Protein AF-A0A7C3M4Q4-F1 (afdb_monomer_lite)

Foldseek 3Di:
DVVVVVVVVVVVVVLVVLLVQLVVLLVQLCCCCVVVVDNVSSVVSNVVSPVSNVVSVVVVVVVVD

pLDDT: mean 89.08, std 11.72, range [60.16, 98.19]

Secondary structure (DSSP, 8-state):
-HHHHHHHHHHHHHHHHHHHHHHHHHHHHHHHHHSSS-HHHHHHHHHHHHHHHHHHHHHHHHHH-

Structure (mmCIF, 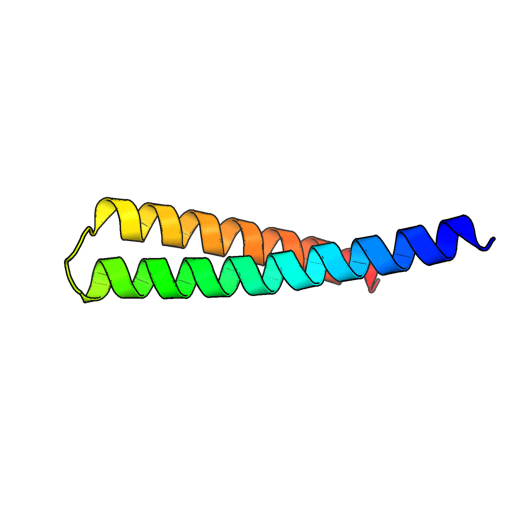N/CA/C/O backbone):
data_AF-A0A7C3M4Q4-F1
#
_entry.id   AF-A0A7C3M4Q4-F1
#
loop_
_atom_site.group_PDB
_atom_site.id
_atom_site.type_symbol
_atom_site.label_atom_id
_atom_site.label_alt_id
_atom_site.label_comp_id
_atom_site.label_asym_id
_atom_site.label_entity_id
_atom_site.label_seq_id
_atom_site.pdbx_PDB_ins_code
_atom_site.Cartn_x
_atom_site.Cartn_y
_atom_site.Cartn_z
_atom_site.occupancy
_atom_site.B_iso_or_equiv
_atom_site.auth_seq_id
_atom_site.auth_comp_id
_atom_site.auth_asym_id
_atom_site.auth_atom_id
_atom_site.pdbx_PDB_model_num
ATOM 1 N N . MET A 1 1 ? -15.009 0.018 29.832 1.00 60.16 1 MET A N 1
ATOM 2 C CA . MET A 1 1 ? -15.086 1.307 29.100 1.00 60.16 1 MET A CA 1
ATOM 3 C C . MET A 1 1 ? -13.722 1.805 28.590 1.00 60.16 1 MET A C 1
ATOM 5 O O . MET A 1 1 ? -13.625 2.076 27.405 1.00 60.16 1 MET A O 1
ATOM 9 N N . LYS A 1 2 ? -12.643 1.836 29.400 1.00 64.56 2 LYS A N 1
ATOM 10 C CA . LYS A 1 2 ? -11.283 2.227 28.938 1.00 64.56 2 LYS A CA 1
ATOM 11 C C . LYS A 1 2 ? -10.681 1.340 27.828 1.00 64.56 2 LYS A C 1
ATOM 13 O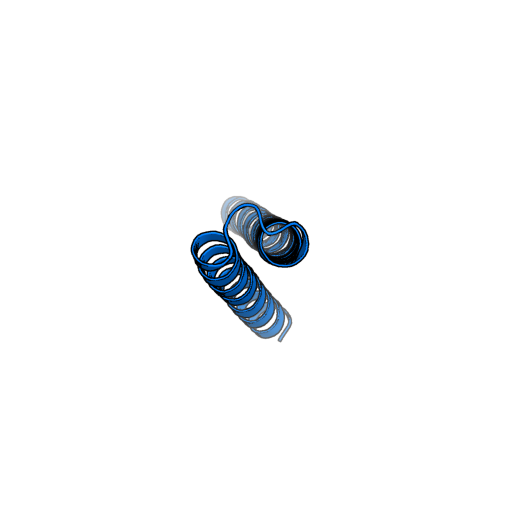 O . LYS A 1 2 ? -10.049 1.859 26.918 1.00 64.56 2 LYS A O 1
ATOM 18 N N . VAL A 1 3 ? -10.902 0.023 27.876 1.00 65.75 3 VAL A N 1
ATOM 19 C CA . VAL A 1 3 ? -10.339 -0.937 26.897 1.00 65.75 3 VAL A CA 1
ATOM 20 C C . VAL A 1 3 ? -10.928 -0.746 25.491 1.00 65.75 3 VAL A C 1
ATOM 22 O O . VAL A 1 3 ? -10.193 -0.737 24.511 1.00 65.75 3 VAL A O 1
ATOM 25 N N . LEU A 1 4 ? -12.241 -0.503 25.398 1.00 62.09 4 LEU A N 1
ATOM 26 C CA . LEU A 1 4 ? -12.937 -0.204 24.138 1.00 62.09 4 LEU A CA 1
ATOM 27 C C . LEU A 1 4 ? -12.421 1.084 23.481 1.00 62.09 4 LEU A C 1
ATOM 29 O O . LEU A 1 4 ? -12.255 1.127 22.267 1.00 62.09 4 LEU A O 1
ATOM 33 N N . PHE A 1 5 ? -12.109 2.108 24.279 1.00 62.53 5 PHE A N 1
ATOM 34 C CA . PHE A 1 5 ? -11.561 3.369 23.775 1.00 62.53 5 PHE A CA 1
ATOM 35 C C . PHE A 1 5 ? -10.131 3.210 23.235 1.00 62.53 5 PHE A C 1
ATOM 37 O O . PHE A 1 5 ? -9.805 3.740 22.177 1.00 62.53 5 PHE A O 1
ATOM 44 N N . GLN A 1 6 ? -9.286 2.422 23.909 1.00 61.25 6 GLN A N 1
ATOM 45 C CA . GLN A 1 6 ? -7.933 2.143 23.414 1.00 61.25 6 GLN A CA 1
ATOM 46 C C . GLN A 1 6 ? -7.920 1.281 22.149 1.00 61.25 6 GLN A C 1
ATOM 48 O O . GLN A 1 6 ? -7.113 1.523 21.255 1.00 61.25 6 GLN A O 1
ATOM 53 N N . LEU A 1 7 ? -8.821 0.299 22.050 1.00 65.31 7 LEU A N 1
ATOM 54 C CA . LEU A 1 7 ? -8.991 -0.500 20.834 1.00 65.31 7 LEU A CA 1
ATOM 55 C C . LEU A 1 7 ? -9.479 0.355 19.662 1.00 65.31 7 LEU A C 1
ATOM 57 O O . LEU A 1 7 ? -9.016 0.160 18.541 1.00 65.31 7 LEU A O 1
ATOM 61 N N . LYS A 1 8 ? -10.363 1.329 19.923 1.00 69.38 8 LYS A N 1
ATOM 62 C CA . LYS A 1 8 ? -10.839 2.274 18.911 1.00 69.38 8 LYS A CA 1
ATOM 63 C C . LYS A 1 8 ? -9.674 3.078 18.320 1.00 69.38 8 LYS A C 1
ATOM 65 O O . LYS A 1 8 ? -9.455 2.980 17.117 1.00 69.38 8 LYS A O 1
ATOM 70 N N . ASN A 1 9 ? -8.876 3.734 19.167 1.00 73.00 9 ASN A N 1
ATOM 71 C CA . ASN A 1 9 ? -7.733 4.546 18.729 1.00 73.00 9 ASN A CA 1
ATOM 72 C C . ASN A 1 9 ? -6.677 3.741 17.961 1.00 73.00 9 ASN A C 1
ATOM 74 O O . ASN A 1 9 ? -6.219 4.185 16.914 1.00 73.00 9 ASN A O 1
ATOM 78 N N . LYS A 1 10 ? -6.329 2.534 18.428 1.00 80.69 10 LYS A N 1
ATOM 79 C CA . LYS A 1 10 ? -5.376 1.671 17.708 1.00 80.69 10 LYS A CA 1
ATOM 80 C C . LYS A 1 10 ? -5.872 1.290 16.316 1.00 80.69 10 LYS A C 1
ATOM 82 O O . LYS A 1 10 ? -5.078 1.154 15.394 1.00 80.69 10 LYS A O 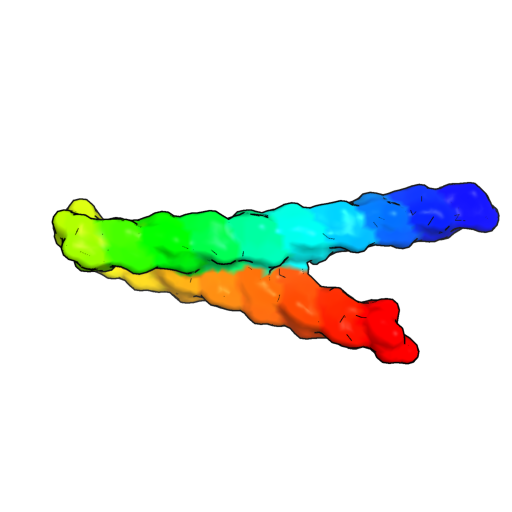1
ATOM 87 N N . PHE A 1 11 ? -7.176 1.092 16.162 1.00 80.12 11 PHE A N 1
ATOM 88 C CA . PHE A 1 11 ? -7.753 0.749 14.869 1.00 80.12 11 PHE A CA 1
ATOM 89 C C . PHE A 1 11 ? -7.715 1.937 13.900 1.00 80.12 11 PHE A C 1
ATOM 91 O O . PHE A 1 11 ? -7.389 1.757 12.731 1.00 80.12 11 PHE A O 1
ATOM 98 N N . ASP A 1 12 ? -7.982 3.148 14.394 1.00 84.25 12 ASP A N 1
ATOM 99 C CA . ASP A 1 12 ? -7.894 4.374 13.593 1.00 84.25 12 ASP A CA 1
ATOM 100 C C . ASP A 1 12 ? -6.443 4.653 13.152 1.00 84.25 12 ASP A C 1
ATOM 102 O O . ASP A 1 12 ? -6.202 4.996 11.994 1.00 84.25 12 ASP A O 1
ATOM 106 N N . GLU A 1 13 ? -5.462 4.395 14.025 1.00 88.88 13 GLU A N 1
ATOM 107 C CA . GLU A 1 13 ? -4.036 4.438 13.675 1.00 88.88 13 GLU A CA 1
ATOM 108 C C . GLU A 1 13 ? -3.683 3.433 12.567 1.00 88.88 13 GLU A C 1
ATOM 110 O O . GLU A 1 13 ? -3.018 3.796 11.599 1.00 88.88 13 GLU A O 1
ATOM 115 N N . ILE A 1 14 ? -4.154 2.183 12.659 1.00 89.94 14 ILE A N 1
ATOM 116 C CA . ILE A 1 14 ? -3.895 1.150 11.639 1.00 89.94 14 ILE A CA 1
ATOM 117 C C . ILE A 1 14 ? -4.460 1.562 10.276 1.00 89.94 14 ILE A C 1
ATOM 119 O O . ILE A 1 14 ? -3.775 1.409 9.261 1.00 89.94 14 ILE A O 1
ATOM 123 N N . ILE A 1 15 ? -5.684 2.097 10.236 1.00 91.44 15 ILE A N 1
ATOM 124 C CA . ILE A 1 15 ? -6.291 2.598 8.995 1.00 91.44 15 ILE A CA 1
ATOM 125 C C . ILE A 1 15 ? -5.428 3.720 8.413 1.00 91.44 15 ILE A C 1
ATOM 127 O O . ILE A 1 15 ? -5.088 3.686 7.231 1.00 91.44 15 ILE A O 1
ATOM 131 N N . PHE A 1 16 ? -5.020 4.680 9.243 1.00 89.94 16 PHE A N 1
ATOM 132 C CA . PHE A 1 16 ? -4.203 5.810 8.810 1.00 89.94 16 PHE A CA 1
ATOM 133 C C . PHE A 1 16 ? -2.842 5.370 8.249 1.00 89.94 16 PHE A C 1
ATOM 135 O O . PHE A 1 16 ? -2.454 5.786 7.155 1.00 89.94 16 PHE A O 1
ATOM 142 N N . TYR A 1 17 ? -2.143 4.461 8.935 1.00 93.75 17 TYR A N 1
ATOM 143 C CA . TYR A 1 17 ? -0.890 3.892 8.432 1.00 93.75 17 TYR A CA 1
ATOM 144 C C . TYR A 1 17 ? -1.085 3.102 7.138 1.00 93.75 17 TYR A C 1
ATOM 146 O O . TYR A 1 17 ? -0.230 3.164 6.256 1.00 93.75 17 TYR A O 1
ATOM 154 N N . SER A 1 18 ? -2.212 2.403 6.989 1.00 94.56 18 SER A N 1
ATOM 155 C CA . SER A 1 18 ? -2.536 1.664 5.764 1.00 94.56 18 SER A CA 1
ATOM 156 C C . SER A 1 18 ? -2.735 2.606 4.575 1.00 94.56 18 SER A C 1
ATOM 158 O O . SER A 1 18 ? -2.225 2.335 3.490 1.00 94.56 18 SER A O 1
ATOM 160 N N . ILE A 1 19 ? -3.397 3.750 4.780 1.00 95.62 19 ILE A N 1
ATOM 161 C CA . ILE A 1 19 ? -3.545 4.794 3.755 1.00 95.62 19 ILE A CA 1
ATOM 162 C C . ILE A 1 19 ? -2.169 5.314 3.323 1.00 95.62 19 ILE A C 1
ATOM 164 O O . ILE A 1 19 ? -1.873 5.344 2.127 1.00 95.62 19 ILE A O 1
ATOM 168 N N . ILE A 1 20 ? -1.309 5.673 4.283 1.00 96.25 20 ILE A N 1
ATOM 169 C CA . ILE A 1 20 ? 0.047 6.168 3.997 1.00 96.25 20 ILE A CA 1
ATOM 170 C C . ILE A 1 20 ? 0.855 5.118 3.234 1.00 96.25 20 ILE A C 1
ATOM 172 O O . ILE A 1 20 ? 1.465 5.429 2.211 1.00 96.25 20 ILE A O 1
ATOM 176 N N . LEU A 1 21 ? 0.838 3.868 3.700 1.00 96.00 21 LEU A N 1
ATOM 177 C CA . LEU A 1 21 ? 1.547 2.768 3.057 1.00 96.00 21 LEU A CA 1
ATOM 178 C C . LEU A 1 21 ? 1.063 2.556 1.618 1.00 96.00 21 LEU A C 1
ATOM 180 O O . LEU A 1 21 ? 1.886 2.402 0.716 1.00 96.00 21 LEU A O 1
ATOM 184 N N . GLY A 1 22 ? -0.253 2.604 1.392 1.00 97.19 22 GLY A N 1
ATOM 185 C CA . GLY A 1 22 ? -0.849 2.515 0.062 1.00 97.19 22 GLY A CA 1
ATOM 186 C C . GLY A 1 22 ? -0.325 3.601 -0.881 1.00 97.19 22 GLY A C 1
ATOM 187 O O . GLY A 1 22 ? 0.145 3.287 -1.974 1.00 97.19 22 GLY A O 1
ATOM 188 N N . VAL A 1 23 ? -0.305 4.864 -0.439 1.00 97.31 23 VAL A N 1
ATOM 189 C CA . VAL A 1 23 ? 0.227 5.995 -1.226 1.00 97.31 23 VAL A CA 1
ATOM 190 C C . VAL A 1 23 ? 1.724 5.840 -1.511 1.00 97.31 23 VAL A C 1
ATOM 192 O O . VAL A 1 23 ? 2.162 6.061 -2.645 1.00 97.31 23 VAL A O 1
ATOM 195 N N . CYS A 1 24 ? 2.515 5.423 -0.521 1.00 97.81 24 CYS A N 1
ATOM 196 C CA . CYS A 1 24 ? 3.944 5.162 -0.700 1.00 97.81 24 CYS A CA 1
ATOM 197 C C . CYS A 1 24 ? 4.197 4.069 -1.747 1.00 97.81 24 CYS A C 1
ATOM 199 O O . CYS A 1 24 ? 5.044 4.242 -2.623 1.00 97.81 24 CYS A O 1
ATOM 201 N N . LEU A 1 25 ? 3.442 2.968 -1.700 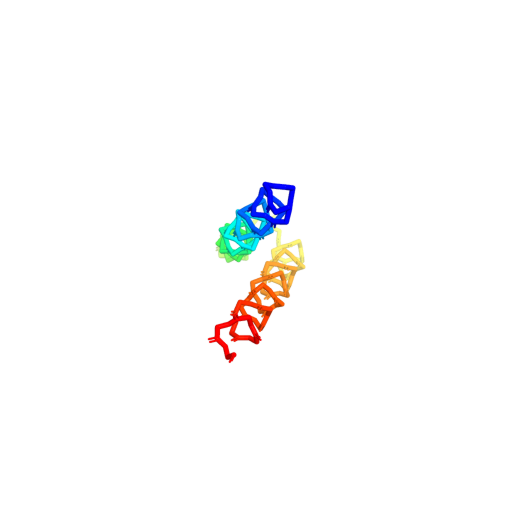1.00 97.56 25 LEU A N 1
ATOM 202 C CA . LEU A 1 25 ? 3.559 1.877 -2.669 1.00 97.56 25 LEU A CA 1
ATOM 203 C C . LEU A 1 25 ? 3.120 2.310 -4.068 1.00 97.56 25 LEU A C 1
ATOM 205 O O . LEU A 1 25 ? 3.825 2.026 -5.028 1.00 97.56 25 LEU A O 1
ATOM 209 N N . ILE A 1 26 ? 2.026 3.062 -4.208 1.00 98.19 26 ILE A N 1
ATOM 210 C CA . ILE A 1 26 ? 1.627 3.630 -5.505 1.00 98.19 26 ILE A CA 1
ATOM 211 C C . ILE A 1 26 ? 2.760 4.498 -6.067 1.00 98.19 26 ILE A C 1
ATOM 213 O O . ILE A 1 26 ? 3.152 4.329 -7.221 1.00 98.19 26 ILE A O 1
ATOM 217 N N . SER A 1 27 ? 3.332 5.375 -5.241 1.00 97.69 27 SER A N 1
ATOM 218 C CA . SER A 1 27 ? 4.417 6.278 -5.647 1.00 97.69 27 SER A CA 1
ATOM 219 C C . SER A 1 27 ? 5.663 5.504 -6.089 1.00 97.69 27 SER A C 1
ATOM 221 O O . SER A 1 27 ? 6.248 5.807 -7.129 1.00 97.69 27 SER A O 1
ATOM 223 N N . LEU A 1 28 ? 6.030 4.453 -5.347 1.00 96.44 28 LEU A N 1
ATOM 224 C CA . LEU A 1 28 ? 7.121 3.545 -5.701 1.00 96.44 28 LEU A CA 1
ATOM 225 C C . LEU A 1 28 ? 6.829 2.789 -7.005 1.00 96.44 28 LEU A C 1
ATOM 227 O O . LEU A 1 28 ? 7.706 2.671 -7.857 1.00 96.44 28 LEU A O 1
ATOM 231 N N . GLY A 1 29 ? 5.598 2.308 -7.191 1.00 97.38 29 GLY A N 1
ATOM 232 C CA . GLY A 1 29 ? 5.163 1.621 -8.404 1.00 97.38 29 GLY A CA 1
ATOM 233 C C . GLY A 1 29 ? 5.271 2.510 -9.644 1.00 97.38 29 GLY A C 1
ATOM 234 O O . GLY A 1 29 ? 5.871 2.106 -10.643 1.00 97.38 29 GLY A O 1
ATOM 235 N N . VAL A 1 30 ? 4.775 3.751 -9.559 1.00 97.31 30 VAL A N 1
ATOM 236 C CA . VAL A 1 30 ? 4.915 4.763 -10.622 1.00 97.31 30 VAL A CA 1
ATOM 237 C C . VAL A 1 30 ? 6.386 5.050 -10.907 1.00 97.31 30 VAL A C 1
ATOM 239 O O . VAL A 1 30 ? 6.788 5.063 -12.070 1.00 97.31 30 VAL A O 1
ATOM 242 N N . TYR A 1 31 ? 7.204 5.226 -9.866 1.00 97.31 31 TYR A N 1
ATOM 243 C CA . TYR A 1 31 ? 8.635 5.469 -10.022 1.00 97.31 31 TYR A CA 1
ATOM 244 C C . TYR A 1 31 ? 9.342 4.312 -10.740 1.00 97.31 31 TYR A C 1
ATOM 246 O O . TYR A 1 31 ? 10.093 4.547 -11.685 1.00 97.31 31 TYR A O 1
ATOM 254 N N . LEU A 1 32 ? 9.078 3.060 -10.360 1.00 96.56 32 LEU A N 1
ATOM 255 C CA . LEU A 1 32 ? 9.677 1.874 -10.985 1.00 96.56 32 LEU A CA 1
ATOM 256 C C . LEU A 1 32 ? 9.264 1.708 -12.455 1.00 96.56 32 LEU A C 1
ATOM 258 O O . LEU A 1 32 ? 10.085 1.309 -13.285 1.00 96.56 32 LEU A O 1
ATOM 262 N N . ILE A 1 33 ? 8.013 2.040 -12.793 1.00 96.69 33 ILE A N 1
ATOM 263 C CA . ILE A 1 33 ? 7.525 2.031 -14.179 1.00 96.69 33 ILE A CA 1
ATOM 264 C C . ILE A 1 33 ? 8.182 3.156 -14.991 1.00 96.69 33 ILE A C 1
ATOM 266 O O . ILE A 1 33 ? 8.664 2.905 -16.099 1.00 96.69 33 ILE A O 1
ATOM 270 N N . GLY A 1 34 ? 8.200 4.377 -14.448 1.00 95.69 34 GLY A N 1
ATOM 271 C CA . GLY A 1 34 ? 8.680 5.582 -15.128 1.00 95.69 34 GLY A CA 1
ATOM 272 C C . GLY A 1 34 ? 10.197 5.626 -15.312 1.00 95.69 34 GLY A C 1
ATOM 273 O O . GLY A 1 34 ? 10.672 6.060 -16.356 1.00 95.69 34 GLY A O 1
ATOM 274 N N . SER A 1 35 ? 10.956 5.118 -14.340 1.00 95.62 35 SER A N 1
ATOM 275 C CA . SER A 1 35 ? 12.423 5.008 -14.412 1.00 95.62 35 SER A CA 1
ATOM 276 C C . SER A 1 35 ? 12.909 3.857 -15.297 1.00 95.62 35 SER A C 1
ATOM 278 O O . SER A 1 35 ? 14.085 3.805 -15.642 1.00 95.62 35 SER A O 1
ATOM 280 N N . GLY A 1 36 ? 12.031 2.912 -15.651 1.00 91.62 36 GLY A N 1
ATOM 281 C CA . GLY A 1 36 ? 12.401 1.722 -16.416 1.00 91.62 36 GLY A CA 1
ATOM 282 C C . GLY A 1 36 ? 13.209 0.681 -15.630 1.00 91.62 36 GLY A C 1
ATOM 283 O O . GLY A 1 36 ? 13.590 -0.322 -16.224 1.00 91.62 36 GLY A O 1
ATOM 284 N N . LEU A 1 37 ? 13.424 0.876 -14.320 1.00 90.62 37 LEU A N 1
ATOM 285 C CA . LEU A 1 37 ? 14.151 -0.054 -13.444 1.00 90.62 37 LEU A CA 1
ATOM 286 C C . LEU A 1 37 ? 13.550 -1.461 -13.475 1.00 90.62 37 LEU A C 1
ATOM 288 O O . LEU A 1 37 ? 14.263 -2.442 -13.670 1.00 90.62 37 LEU A O 1
ATOM 292 N N . ASN A 1 38 ? 12.235 -1.562 -13.267 1.00 91.75 38 ASN A N 1
ATOM 293 C CA . ASN A 1 38 ? 11.517 -2.824 -13.385 1.00 91.75 38 ASN A CA 1
ATOM 294 C C . ASN A 1 38 ? 10.009 -2.578 -13.537 1.00 91.75 38 ASN A C 1
ATOM 296 O O . ASN A 1 38 ? 9.300 -2.301 -12.566 1.00 91.75 38 ASN A O 1
ATOM 300 N N . ARG A 1 39 ? 9.508 -2.687 -14.771 1.00 92.56 39 ARG A N 1
ATOM 301 C CA . ARG A 1 39 ? 8.100 -2.401 -15.090 1.00 92.56 39 ARG A CA 1
ATOM 302 C C . ARG A 1 39 ? 7.125 -3.429 -14.518 1.00 92.56 39 ARG A C 1
ATOM 304 O O . ARG A 1 39 ? 6.013 -3.047 -14.161 1.00 92.56 39 ARG A O 1
ATOM 311 N N . GLU A 1 40 ? 7.513 -4.699 -14.427 1.00 94.75 40 GLU A N 1
ATOM 312 C CA . GLU A 1 40 ? 6.649 -5.748 -13.869 1.00 94.75 40 GLU A CA 1
ATOM 313 C C . GLU A 1 40 ? 6.490 -5.580 -12.360 1.00 94.75 40 GLU A C 1
ATOM 315 O O . GLU A 1 40 ? 5.365 -5.513 -11.864 1.00 94.75 40 GLU A O 1
ATOM 320 N N . ILE A 1 41 ? 7.604 -5.400 -11.640 1.00 95.50 41 ILE A N 1
ATOM 321 C CA . ILE A 1 41 ? 7.564 -5.108 -10.202 1.00 95.50 41 ILE A CA 1
ATOM 322 C C . ILE A 1 41 ? 6.805 -3.803 -9.961 1.00 95.50 41 ILE A C 1
ATOM 324 O O . ILE A 1 41 ? 5.947 -3.759 -9.086 1.00 95.50 41 ILE A O 1
ATOM 328 N N . GLY A 1 42 ? 7.050 -2.764 -10.764 1.00 97.19 42 GLY A N 1
ATOM 329 C CA . GLY A 1 42 ? 6.343 -1.494 -10.637 1.00 97.19 42 GLY A CA 1
ATOM 330 C C . GLY A 1 42 ? 4.824 -1.626 -10.798 1.00 97.19 42 GLY A C 1
ATOM 331 O O . GLY A 1 42 ? 4.085 -1.073 -9.988 1.00 97.19 42 GLY A O 1
ATOM 332 N N . ARG A 1 43 ? 4.340 -2.420 -11.767 1.00 96.94 43 ARG A N 1
ATOM 333 C CA . ARG A 1 43 ? 2.902 -2.721 -11.916 1.00 96.94 43 ARG A CA 1
ATOM 334 C C . ARG A 1 43 ? 2.341 -3.473 -10.712 1.00 96.94 43 ARG A C 1
ATOM 336 O O . ARG A 1 43 ? 1.290 -3.091 -10.208 1.00 96.94 43 ARG A O 1
ATOM 343 N N . ASN A 1 44 ? 3.039 -4.498 -10.231 1.00 97.50 44 ASN A N 1
ATOM 344 C CA . ASN A 1 44 ? 2.588 -5.285 -9.080 1.00 97.50 44 ASN A CA 1
ATOM 345 C C . ASN A 1 44 ? 2.528 -4.437 -7.803 1.00 97.50 44 ASN A C 1
ATOM 347 O O . ASN A 1 44 ? 1.551 -4.494 -7.058 1.00 97.50 44 ASN A O 1
ATOM 351 N N . VAL A 1 45 ? 3.548 -3.610 -7.576 1.00 96.88 45 VAL A N 1
ATOM 352 C CA . VAL A 1 45 ? 3.626 -2.683 -6.442 1.00 96.88 45 VAL A CA 1
ATOM 353 C C . VAL A 1 45 ? 2.526 -1.622 -6.526 1.00 96.88 45 VAL A C 1
ATOM 355 O O . VAL A 1 45 ? 1.882 -1.343 -5.516 1.00 96.88 45 VAL A O 1
ATOM 358 N N . LEU A 1 46 ? 2.250 -1.090 -7.721 1.00 97.25 46 LEU A N 1
ATOM 359 C CA . LEU A 1 46 ? 1.154 -0.149 -7.949 1.00 97.25 46 LEU A CA 1
ATOM 360 C C . LEU A 1 46 ? -0.205 -0.778 -7.605 1.00 97.25 46 LEU A C 1
ATOM 362 O O . LEU A 1 46 ? -0.962 -0.194 -6.836 1.00 97.25 46 LEU A O 1
ATOM 366 N N . ILE A 1 47 ? -0.488 -1.985 -8.112 1.00 97.62 47 ILE A N 1
ATOM 367 C CA . ILE A 1 47 ? -1.736 -2.716 -7.831 1.00 97.62 47 ILE A CA 1
ATOM 368 C C . ILE A 1 47 ? -1.882 -2.979 -6.328 1.00 97.62 47 ILE A C 1
ATOM 370 O O . ILE A 1 47 ? -2.950 -2.751 -5.763 1.00 97.62 47 ILE A O 1
ATOM 374 N N . CYS A 1 48 ? -0.807 -3.418 -5.670 1.00 97.38 48 CYS A N 1
ATOM 375 C CA . CYS A 1 48 ? -0.808 -3.692 -4.236 1.00 97.38 48 CYS A CA 1
ATOM 376 C C . CYS A 1 48 ? -1.070 -2.417 -3.416 1.00 97.38 48 CYS A C 1
ATOM 378 O O . CYS A 1 48 ? -1.942 -2.404 -2.547 1.00 97.38 48 CYS A O 1
ATOM 380 N N . GLY A 1 49 ? -0.383 -1.318 -3.745 1.00 97.69 49 GLY A N 1
ATOM 381 C CA . GLY A 1 49 ? -0.582 -0.019 -3.103 1.00 97.69 49 GLY A CA 1
ATOM 382 C C . GLY A 1 49 ? -2.001 0.519 -3.279 1.00 97.69 49 GLY A C 1
ATOM 383 O O . GLY A 1 49 ? -2.621 0.943 -2.304 1.00 97.69 49 GLY A O 1
ATOM 384 N N . SER A 1 50 ? -2.553 0.433 -4.495 1.00 97.06 50 SER A N 1
ATOM 385 C CA . SER A 1 50 ? -3.946 0.797 -4.771 1.00 97.06 50 SER A CA 1
ATOM 386 C C . SER A 1 50 ? -4.929 -0.066 -3.983 1.00 97.06 50 SER A C 1
ATOM 388 O O . SER A 1 50 ? -5.855 0.475 -3.388 1.00 97.06 50 SER A O 1
ATOM 390 N N . GLY A 1 51 ? -4.718 -1.384 -3.923 1.00 97.62 51 GLY A N 1
ATOM 391 C CA . GLY A 1 51 ? -5.570 -2.295 -3.157 1.00 97.62 51 GLY A CA 1
ATOM 392 C C . GLY A 1 51 ? -5.609 -1.948 -1.668 1.00 97.62 51 GLY A C 1
ATOM 393 O O . GLY A 1 51 ? -6.689 -1.796 -1.102 1.00 97.62 51 GLY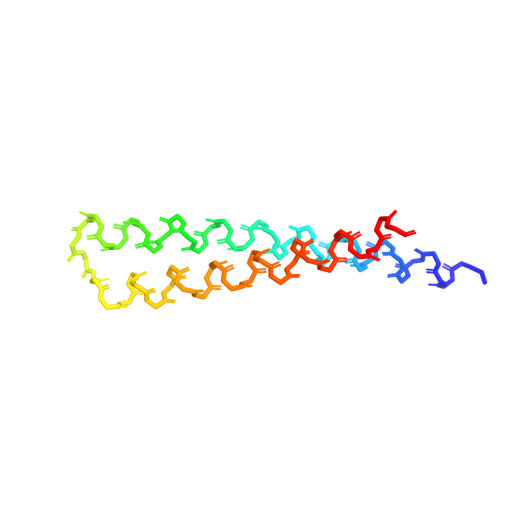 A O 1
ATOM 394 N N . ILE A 1 52 ? -4.440 -1.745 -1.052 1.00 96.31 52 ILE A N 1
ATOM 395 C CA . ILE A 1 52 ? -4.334 -1.345 0.359 1.00 96.31 52 ILE A CA 1
ATOM 396 C C . ILE A 1 52 ? -5.031 0.000 0.594 1.00 96.31 52 ILE A C 1
ATOM 398 O O . ILE A 1 52 ? -5.816 0.127 1.534 1.00 96.31 52 ILE A O 1
ATOM 402 N N . PHE A 1 53 ? -4.788 0.987 -0.273 1.00 96.62 53 PHE A N 1
ATOM 403 C CA . PHE A 1 53 ? -5.393 2.313 -0.161 1.00 96.62 53 PHE A CA 1
ATOM 404 C C . PHE A 1 53 ? -6.924 2.256 -0.247 1.00 96.62 53 PHE A C 1
ATOM 406 O O . PHE A 1 53 ? -7.604 2.786 0.630 1.00 96.62 53 PHE A O 1
ATOM 413 N N . TYR A 1 54 ? -7.481 1.576 -1.255 1.00 96.19 54 TYR A N 1
ATOM 414 C CA . TYR A 1 54 ? -8.933 1.479 -1.424 1.00 96.19 54 TYR A CA 1
ATOM 415 C C . TYR A 1 54 ? -9.604 0.746 -0.267 1.00 96.19 54 TYR A C 1
ATOM 417 O O . TYR A 1 54 ? -10.609 1.229 0.248 1.00 96.19 54 TYR A O 1
ATOM 425 N N . VAL A 1 55 ? -9.046 -0.382 0.180 1.00 95.88 55 VAL A N 1
ATOM 426 C CA . VAL A 1 55 ? -9.595 -1.124 1.323 1.00 95.88 55 VAL A CA 1
ATOM 427 C C . VAL A 1 55 ? -9.577 -0.260 2.584 1.00 95.88 55 VAL A C 1
ATOM 429 O O . VAL A 1 55 ? -10.584 -0.191 3.286 1.00 95.88 55 VAL A O 1
ATOM 432 N N . ALA A 1 56 ? -8.478 0.452 2.849 1.00 93.31 56 ALA A N 1
ATOM 433 C CA . ALA A 1 56 ? -8.376 1.331 4.010 1.00 93.31 56 ALA A CA 1
ATOM 434 C C . ALA A 1 56 ? -9.393 2.485 3.960 1.00 93.31 56 ALA A C 1
ATOM 436 O O . ALA A 1 56 ? -10.033 2.772 4.970 1.00 93.31 56 ALA A O 1
ATOM 437 N N . ILE A 1 57 ? -9.597 3.102 2.790 1.00 92.75 57 ILE A N 1
ATOM 438 C CA . ILE A 1 57 ? -10.598 4.163 2.601 1.00 92.75 57 ILE A CA 1
ATOM 439 C C . ILE A 1 57 ? -12.022 3.633 2.777 1.00 92.75 57 ILE A C 1
ATOM 441 O O . ILE A 1 57 ? -12.818 4.269 3.460 1.00 92.75 57 ILE A O 1
ATOM 445 N N . ILE A 1 58 ? -12.347 2.466 2.217 1.00 94.62 58 ILE A N 1
ATOM 446 C CA . ILE A 1 58 ? -13.673 1.851 2.373 1.00 94.62 58 ILE A CA 1
ATOM 447 C C . ILE A 1 58 ? -13.970 1.600 3.856 1.00 94.62 58 ILE A C 1
ATOM 449 O O . ILE A 1 58 ? -15.023 1.996 4.348 1.00 94.62 58 ILE A O 1
ATOM 453 N N . ILE A 1 59 ? -13.0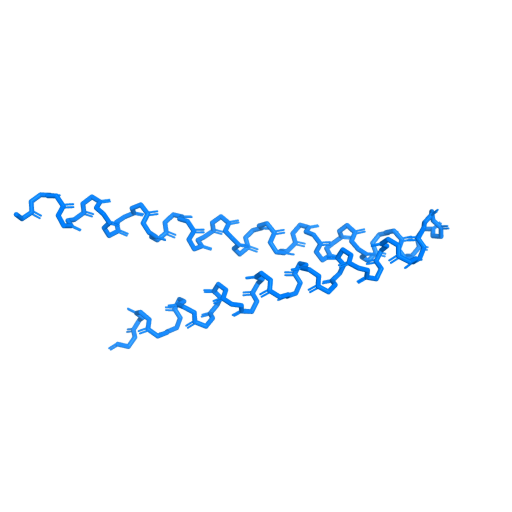23 1.000 4.585 1.00 91.69 59 ILE A N 1
ATOM 454 C CA . ILE A 1 59 ? -13.161 0.752 6.028 1.00 91.69 59 ILE A CA 1
ATOM 455 C C . ILE A 1 59 ? -13.314 2.070 6.799 1.00 91.69 59 ILE A C 1
ATOM 457 O O . ILE A 1 59 ? -14.110 2.142 7.733 1.00 91.69 59 ILE A O 1
ATOM 461 N N . PHE A 1 60 ? -12.566 3.108 6.418 1.00 88.69 60 PHE A N 1
ATOM 462 C CA . PHE A 1 60 ? -12.663 4.428 7.036 1.00 88.69 60 PHE A CA 1
ATOM 463 C C . PHE A 1 60 ? -14.048 5.058 6.842 1.00 88.69 60 PHE A C 1
ATOM 465 O O . PHE A 1 60 ? -14.626 5.553 7.806 1.00 88.69 60 PHE A O 1
ATOM 472 N N . VAL A 1 61 ? -14.600 4.997 5.625 1.00 89.00 61 VAL A N 1
ATOM 473 C CA . VAL A 1 61 ? -15.926 5.549 5.302 1.00 89.00 61 VAL A CA 1
ATOM 474 C C . VAL A 1 61 ? -17.030 4.824 6.069 1.00 89.00 61 VAL A C 1
ATOM 476 O O . VAL A 1 61 ? -17.795 5.479 6.767 1.00 89.00 61 VAL A O 1
ATOM 479 N N . PHE A 1 62 ? -17.059 3.487 6.043 1.00 88.31 62 PHE A N 1
ATOM 480 C CA . PHE A 1 62 ? -18.065 2.695 6.772 1.00 88.31 62 PHE A CA 1
ATOM 481 C C . PHE A 1 62 ? -18.015 2.858 8.297 1.00 88.31 62 PHE A C 1
ATOM 483 O O . PHE A 1 62 ? -18.930 2.437 8.994 1.00 88.31 62 PHE A O 1
ATOM 490 N N . ARG A 1 63 ? -16.923 3.406 8.834 1.00 79.88 63 ARG A N 1
ATOM 491 C CA . ARG A 1 63 ? -16.759 3.676 10.267 1.00 79.88 63 ARG A CA 1
ATOM 492 C C . ARG A 1 63 ? -17.169 5.100 10.655 1.00 79.88 63 ARG A C 1
ATOM 494 O O . ARG A 1 63 ? -17.326 5.371 11.845 1.00 79.88 63 ARG A O 1
ATOM 501 N N . LEU A 1 64 ? -17.250 6.006 9.680 1.00 72.12 64 LEU A N 1
ATOM 502 C CA . LEU A 1 64 ? -17.736 7.373 9.867 1.00 72.12 64 LEU A CA 1
ATOM 503 C C . LEU A 1 64 ? -19.268 7.460 9.817 1.00 72.12 64 LEU A C 1
ATOM 505 O O . LEU A 1 64 ? -19.813 8.388 10.415 1.00 72.12 64 LEU A O 1
ATOM 509 N N . GLU A 1 65 ? -19.924 6.530 9.117 1.00 60.41 65 GLU A N 1
ATOM 510 C CA . GLU A 1 65 ? -21.382 6.306 9.151 1.00 60.41 65 GLU A CA 1
ATOM 511 C C . GLU A 1 65 ? -21.839 5.663 10.472 1.00 60.41 65 GLU A C 1
ATOM 513 O O . GLU A 1 65 ? -22.916 6.069 10.969 1.00 60.41 65 GLU A O 1
#

Sequence (65 aa):
MKVLFQLKNKFDEIIFYSIILGVCLISLGVYLIGSGLNREIGRNVLICGSGIFYVAIIIFVFRLE

Radius of gyration: 15.23 Å; chains: 1; bounding box: 36×13×46 Å